Protein AF-A0A5J4ZDP9-F1 (afdb_monomer_lite)

Foldseek 3Di:
DDDPVVQDDPCCVVQVAPAEAEEECVPSGRYPDPVVSVVPDDPPDPGAYEYEYPQEEQEQPQDQDDVPDDPRARASEADADANYEYENYEFDDAECGYHLAAYEYEYENYEYEYAYPNYDYDYNYDHYNYHYYHDDD

Secondary structure (DSSP, 8-state):
---GGGG--THHHHTTEEEEEEE-TTS-SSBSSHHHHHHTSPTT-SSEEEEEE-SEEEE--SPPPPTT-TT----SEEE-STTEEEESEEEE-SBS-EEE-SSEEEEES-EEEESBS-EESS-EEEEES-EEEE---

Structure (mmCIF, N/CA/C/O backbone):
data_AF-A0A5J4ZDP9-F1
#
_entry.id   AF-A0A5J4ZDP9-F1
#
loop_
_atom_site.group_PDB
_atom_site.id
_atom_site.type_symbol
_atom_site.label_atom_id
_atom_site.label_alt_id
_atom_site.label_comp_id
_atom_site.label_asym_id
_atom_site.label_entity_id
_atom_site.label_seq_id
_atom_site.pdbx_PDB_ins_code
_atom_site.Cartn_x
_atom_site.Cartn_y
_atom_site.Cartn_z
_atom_site.occupancy
_atom_site.B_iso_or_equiv
_atom_site.auth_seq_id
_atom_site.auth_comp_id
_atom_site.auth_asym_id
_atom_site.auth_atom_id
_atom_site.pdbx_PDB_model_num
ATOM 1 N N . MET A 1 1 ? -19.436 16.283 -7.612 1.00 66.50 1 MET A N 1
ATOM 2 C CA . MET A 1 1 ? -20.012 16.193 -6.256 1.00 66.50 1 MET A CA 1
ATOM 3 C C . MET A 1 1 ? -19.330 15.069 -5.510 1.00 66.50 1 MET A C 1
ATOM 5 O O . MET A 1 1 ? -19.001 14.065 -6.138 1.00 66.50 1 MET A O 1
ATOM 9 N N . CYS A 1 2 ? -19.079 15.280 -4.222 1.00 76.62 2 CYS A N 1
ATOM 10 C CA . CYS A 1 2 ? -18.604 14.247 -3.311 1.00 76.62 2 CYS A CA 1
ATOM 11 C C . CYS A 1 2 ? -19.758 13.285 -3.000 1.00 76.62 2 CYS A C 1
ATOM 13 O O . CYS A 1 2 ? -20.898 13.727 -2.871 1.00 76.62 2 CYS A O 1
ATOM 15 N N . ASP A 1 3 ? -19.469 11.986 -2.969 1.00 74.88 3 ASP A N 1
ATOM 16 C CA . ASP A 1 3 ? -20.433 10.940 -2.628 1.00 74.88 3 ASP A CA 1
ATOM 17 C C . ASP A 1 3 ? -19.965 10.246 -1.349 1.00 74.88 3 ASP A C 1
ATOM 19 O O . ASP A 1 3 ? -19.055 9.414 -1.369 1.00 74.88 3 ASP A O 1
ATOM 23 N N . ASP A 1 4 ? -20.593 10.610 -0.236 1.00 71.19 4 ASP A N 1
ATOM 24 C CA . ASP A 1 4 ? -20.241 10.111 1.093 1.00 71.19 4 ASP A CA 1
ATOM 25 C C . ASP A 1 4 ? -20.714 8.667 1.320 1.00 71.19 4 ASP A C 1
ATOM 27 O O . ASP A 1 4 ? -20.254 7.983 2.237 1.00 71.19 4 ASP A O 1
ATOM 31 N N . THR A 1 5 ? -21.620 8.162 0.474 1.00 71.31 5 THR A N 1
ATOM 32 C CA . THR A 1 5 ? -22.152 6.799 0.605 1.00 71.31 5 THR A CA 1
ATOM 33 C C . THR A 1 5 ? -21.137 5.745 0.170 1.00 71.31 5 THR A C 1
ATOM 35 O O . THR A 1 5 ? -21.125 4.646 0.727 1.00 71.31 5 THR A O 1
ATOM 38 N N . LYS A 1 6 ? -20.210 6.116 -0.725 1.00 68.50 6 LYS A N 1
ATOM 39 C CA . LYS A 1 6 ? -19.112 5.272 -1.220 1.00 68.50 6 LYS A CA 1
ATOM 40 C C . LYS A 1 6 ? -18.181 4.759 -0.114 1.00 68.50 6 LYS A C 1
ATOM 42 O O . LYS A 1 6 ? -17.573 3.704 -0.271 1.00 68.50 6 LYS A O 1
ATOM 47 N N . TRP A 1 7 ? -18.047 5.493 0.988 1.00 71.94 7 TRP A N 1
ATOM 48 C CA . TRP A 1 7 ? -17.028 5.230 2.011 1.00 71.94 7 TRP A CA 1
ATOM 49 C C . TRP A 1 7 ? -17.534 4.404 3.194 1.00 71.94 7 TRP A C 1
ATOM 51 O O . TRP A 1 7 ? -16.747 3.987 4.043 1.00 71.94 7 TRP A O 1
ATOM 61 N N . LYS A 1 8 ? -18.841 4.119 3.244 1.00 73.00 8 LYS A N 1
ATOM 62 C CA . LYS A 1 8 ? -19.426 3.240 4.260 1.00 73.00 8 LYS A CA 1
ATOM 63 C C . LYS A 1 8 ? -19.081 1.790 3.947 1.00 73.00 8 LYS A C 1
ATOM 65 O O . LYS A 1 8 ? -19.618 1.205 3.011 1.00 73.00 8 LYS A O 1
ATOM 70 N N . SER A 1 9 ? -18.218 1.193 4.766 1.00 68.75 9 SER A N 1
ATOM 71 C CA . SER A 1 9 ? -17.789 -0.190 4.585 1.00 68.75 9 SER A CA 1
ATOM 72 C C . SER A 1 9 ? -18.154 -1.077 5.771 1.00 68.75 9 SER A C 1
ATOM 74 O O . SER A 1 9 ? -17.883 -0.745 6.924 1.00 68.75 9 SER A O 1
ATOM 76 N N . ARG A 1 10 ? -18.705 -2.266 5.487 1.00 72.44 10 ARG A N 1
ATOM 77 C CA . ARG A 1 10 ? -18.986 -3.298 6.507 1.00 72.44 10 ARG A CA 1
ATOM 78 C C . ARG A 1 10 ? -17.723 -3.759 7.236 1.00 72.44 10 ARG A C 1
ATOM 80 O O . ARG A 1 10 ? -17.814 -4.235 8.364 1.00 72.44 10 ARG A O 1
ATOM 87 N N . LEU A 1 11 ? -16.560 -3.569 6.620 1.00 64.38 11 LEU A N 1
ATOM 88 C CA . LEU A 1 11 ? -15.252 -3.901 7.182 1.00 64.38 11 LEU A CA 1
ATOM 89 C C . LEU A 1 11 ? -15.001 -3.218 8.522 1.00 64.38 11 LEU A C 1
ATOM 91 O O . LEU A 1 11 ? -14.394 -3.825 9.394 1.00 64.38 11 LEU A O 1
ATOM 95 N N . MET A 1 12 ? -15.518 -1.997 8.701 1.00 72.88 12 MET A N 1
ATOM 96 C CA . MET A 1 12 ? -15.375 -1.250 9.951 1.00 72.88 12 MET A CA 1
ATOM 97 C C . MET A 1 12 ? -15.930 -2.047 11.137 1.00 72.88 12 MET A C 1
ATOM 99 O O . MET A 1 12 ? -15.285 -2.142 12.172 1.00 72.88 12 MET A O 1
ATOM 103 N N . SER A 1 13 ? -17.094 -2.678 10.945 1.00 74.56 13 SER A N 1
ATOM 104 C CA . SER A 1 13 ? -17.733 -3.529 11.956 1.00 74.56 13 SER A CA 1
ATOM 105 C C . SER A 1 13 ? -17.157 -4.945 12.026 1.00 74.56 13 SER A C 1
ATOM 107 O O . SER A 1 13 ? -17.111 -5.529 13.099 1.00 74.56 13 SER A O 1
ATOM 109 N N . VAL A 1 14 ? -16.727 -5.513 10.893 1.00 68.25 14 VAL A N 1
ATOM 110 C CA . VAL A 1 14 ? -16.224 -6.898 10.828 1.00 68.25 14 VAL A CA 1
ATOM 111 C C . VAL A 1 14 ? -14.849 -7.030 11.487 1.00 68.25 14 VAL A C 1
ATOM 113 O O . VAL A 1 14 ? -14.560 -8.067 12.076 1.00 68.25 14 VAL A O 1
ATOM 116 N N . TYR A 1 15 ? -14.016 -5.991 11.395 1.00 64.56 15 TYR A N 1
ATOM 117 C CA . TYR A 1 15 ? -12.629 -6.002 11.870 1.00 64.56 15 TYR A CA 1
ATOM 118 C C . TYR A 1 15 ? -12.382 -5.122 13.104 1.00 64.56 15 TYR A C 1
ATOM 120 O O . TYR A 1 15 ? -11.221 -4.882 13.434 1.00 64.56 15 TYR A O 1
ATOM 128 N N . ASP A 1 16 ? -13.451 -4.651 13.758 1.00 76.12 16 ASP A N 1
ATOM 129 C CA . ASP A 1 16 ? -13.399 -3.790 14.951 1.00 76.12 16 ASP A CA 1
ATOM 130 C C . ASP A 1 16 ? -12.408 -2.623 14.782 1.00 76.12 16 ASP A C 1
ATOM 132 O O . ASP A 1 16 ? -11.416 -2.469 15.498 1.00 76.12 16 ASP A O 1
ATOM 136 N N . VAL A 1 17 ? -12.618 -1.857 13.709 1.00 75.94 17 VAL A N 1
ATOM 137 C CA . VAL A 1 17 ? -11.698 -0.797 13.288 1.00 75.94 17 VAL A CA 1
ATOM 138 C C . VAL A 1 17 ? -11.885 0.437 14.165 1.00 75.94 17 VAL A C 1
ATOM 140 O O . VAL A 1 17 ? -12.983 0.987 14.241 1.00 75.94 17 VAL A O 1
ATOM 143 N N . SER A 1 18 ? -10.794 0.923 14.757 1.00 80.12 18 SER A N 1
ATOM 144 C CA . SER A 1 18 ? -10.786 2.109 15.624 1.00 80.12 18 SER A CA 1
ATOM 145 C C . SER A 1 18 ? -10.540 3.413 14.864 1.00 80.12 18 SER A C 1
ATOM 147 O O . SER A 1 18 ? -11.005 4.471 15.288 1.00 80.12 18 SER A O 1
ATOM 149 N N . LEU A 1 19 ? -9.82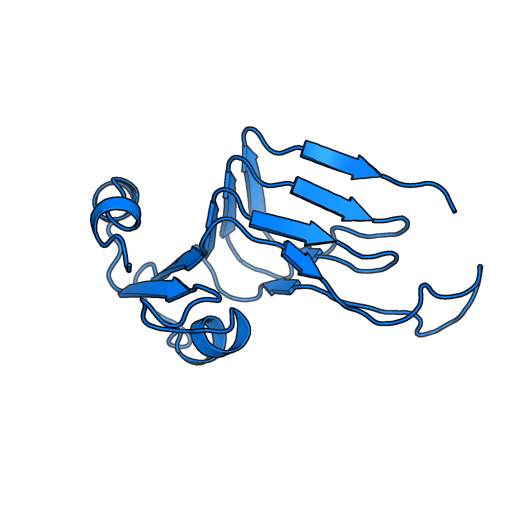6 3.346 13.736 1.00 81.19 19 LEU A N 1
ATOM 150 C CA . LEU A 1 19 ? -9.474 4.497 12.911 1.00 81.19 19 LEU A CA 1
ATOM 151 C C . LEU A 1 19 ? -9.699 4.182 11.433 1.00 81.19 19 LEU A C 1
ATOM 153 O O . LEU A 1 19 ? -9.147 3.221 10.903 1.00 81.19 19 LEU A O 1
ATOM 157 N N . VAL A 1 20 ? -10.486 5.018 10.754 1.00 84.00 20 VAL A N 1
ATOM 158 C CA . VAL A 1 20 ? -10.685 4.938 9.302 1.00 84.00 20 VAL A CA 1
ATOM 159 C C . VAL A 1 20 ? -10.119 6.186 8.648 1.00 84.00 20 VAL A C 1
ATOM 161 O O . VAL A 1 20 ? -10.549 7.293 8.960 1.00 84.00 20 VAL A O 1
ATOM 164 N N . LEU A 1 21 ? -9.186 5.999 7.718 1.00 84.31 21 LEU A N 1
ATOM 165 C CA . LEU A 1 21 ? -8.607 7.065 6.907 1.00 84.31 21 LEU A CA 1
ATOM 166 C C . LEU A 1 21 ? -9.064 6.890 5.463 1.00 84.31 21 LEU A C 1
ATOM 168 O O . LEU A 1 21 ? -8.911 5.821 4.879 1.00 84.31 21 LEU A O 1
ATOM 172 N N . THR A 1 22 ? -9.629 7.931 4.867 1.00 84.38 22 THR A N 1
ATOM 173 C CA . THR A 1 22 ? -10.139 7.885 3.490 1.00 84.38 22 THR A CA 1
ATOM 174 C C . THR A 1 22 ? -9.262 8.712 2.555 1.00 84.38 22 THR A C 1
ATOM 176 O O . THR A 1 22 ? -8.816 9.800 2.917 1.00 84.38 22 THR A O 1
ATOM 179 N N . VAL A 1 23 ? -8.990 8.192 1.355 1.00 80.69 23 VAL A N 1
ATOM 180 C CA . VAL A 1 23 ? -8.096 8.823 0.373 1.00 80.69 23 VAL A CA 1
ATOM 181 C C . VAL A 1 23 ? -8.775 8.946 -0.980 1.00 80.69 23 VAL A C 1
ATOM 183 O O . VAL A 1 23 ? -9.177 7.935 -1.554 1.00 80.69 23 VAL A O 1
ATOM 186 N N . ASP A 1 24 ? -8.858 10.151 -1.538 1.00 81.50 24 ASP A N 1
ATOM 187 C CA . ASP A 1 24 ? -9.379 10.368 -2.885 1.00 81.50 24 ASP A CA 1
ATOM 188 C C . ASP A 1 24 ? -8.631 11.461 -3.652 1.00 81.50 24 ASP A C 1
ATOM 190 O O . ASP A 1 24 ? -8.074 12.386 -3.086 1.00 81.50 24 ASP A O 1
ATOM 194 N N . LEU A 1 25 ? -8.618 11.390 -4.981 1.00 74.12 25 LEU A N 1
ATOM 195 C CA . LEU A 1 25 ? -7.924 12.409 -5.784 1.00 74.12 25 LEU A CA 1
ATOM 196 C C . LEU A 1 25 ? -8.701 13.734 -5.886 1.00 74.12 25 LEU A C 1
ATOM 198 O O . LEU A 1 25 ? -8.162 14.718 -6.384 1.00 74.12 25 LEU A O 1
ATOM 202 N N . LYS A 1 26 ? -9.975 13.761 -5.469 1.00 79.12 26 LYS A N 1
ATOM 203 C CA . LYS A 1 26 ? -10.876 14.912 -5.642 1.00 79.12 26 LYS A CA 1
ATOM 204 C C . LYS A 1 26 ? -10.911 15.838 -4.422 1.00 79.12 26 LYS A C 1
ATOM 206 O O . LYS A 1 26 ? -11.491 16.915 -4.526 1.00 79.12 26 LYS A O 1
ATOM 211 N N . GLY A 1 27 ? -10.297 15.444 -3.305 1.00 82.50 27 GLY A N 1
ATOM 212 C CA . GLY A 1 27 ? -10.319 16.187 -2.046 1.00 82.50 27 GLY A CA 1
ATOM 213 C C . GLY A 1 27 ? -11.659 16.115 -1.319 1.00 82.50 27 GLY A C 1
ATOM 214 O O . GLY A 1 27 ? -11.974 17.014 -0.548 1.00 82.50 27 GLY A O 1
ATOM 215 N N . CYS A 1 28 ? -12.462 15.083 -1.575 1.00 83.44 28 CYS A N 1
ATOM 216 C CA . CYS A 1 28 ? -13.756 14.901 -0.919 1.00 83.44 28 CYS A CA 1
ATOM 217 C C . CYS A 1 28 ? -13.656 14.210 0.445 1.00 83.44 28 CYS A C 1
ATOM 219 O O . CYS A 1 28 ? -14.672 14.052 1.116 1.00 83.44 28 CYS A O 1
ATOM 221 N N . VAL A 1 29 ? -12.466 13.746 0.833 1.00 85.94 29 VAL A N 1
ATOM 222 C CA . VAL A 1 29 ? -12.256 12.897 2.011 1.00 85.94 29 VAL A CA 1
ATOM 223 C C . VAL A 1 29 ? -11.014 13.304 2.815 1.00 85.94 29 VAL A C 1
ATOM 225 O O . VAL A 1 29 ? -10.444 14.361 2.555 1.00 85.94 29 VAL A O 1
ATOM 228 N N . ASN A 1 30 ? -10.591 12.500 3.808 1.00 87.62 30 ASN A N 1
ATOM 229 C CA . ASN A 1 30 ? -9.511 12.880 4.735 1.00 87.62 30 ASN A CA 1
ATOM 230 C C . ASN A 1 30 ? -8.204 13.276 4.028 1.00 87.62 30 ASN A C 1
ATOM 232 O O . ASN A 1 30 ? -7.556 14.236 4.445 1.00 87.62 30 ASN A O 1
ATOM 236 N N . PHE A 1 31 ? -7.806 12.548 2.979 1.00 84.88 31 PHE A N 1
ATOM 237 C CA . PHE A 1 31 ? -6.533 12.767 2.295 1.00 84.88 31 PHE A CA 1
ATOM 238 C C . PHE A 1 31 ? -6.664 12.755 0.778 1.00 84.88 31 PHE A C 1
ATOM 240 O O . PHE A 1 31 ? -7.446 12.004 0.206 1.00 84.88 31 PHE A O 1
ATOM 247 N N . THR A 1 32 ? -5.797 13.527 0.120 1.00 80.56 32 THR A N 1
ATOM 248 C CA . THR A 1 32 ? -5.615 13.482 -1.339 1.00 80.56 32 THR A CA 1
ATOM 249 C C . THR A 1 32 ? -4.459 12.607 -1.807 1.00 80.56 32 THR A C 1
ATOM 251 O O . THR A 1 32 ? -4.247 12.422 -3.003 1.00 80.56 32 THR A O 1
ATOM 254 N N . SER A 1 33 ? -3.692 12.065 -0.862 1.00 72.56 33 SER A N 1
ATOM 255 C CA . SER A 1 33 ? -2.526 11.225 -1.113 1.00 72.56 33 SER A CA 1
ATOM 256 C C . SER A 1 33 ? -2.516 10.052 -0.147 1.00 72.56 33 SER A C 1
ATOM 258 O O . SER A 1 33 ? -2.761 10.227 1.047 1.00 72.56 33 SER A O 1
ATOM 260 N N . VAL A 1 34 ? -2.180 8.871 -0.669 1.00 73.31 34 VAL A N 1
ATOM 261 C CA . VAL A 1 34 ? -2.025 7.649 0.129 1.00 73.31 34 VAL A CA 1
ATOM 262 C C . VAL A 1 34 ? -0.911 7.824 1.157 1.00 73.31 34 VAL A C 1
ATOM 264 O O . VAL A 1 34 ? -1.085 7.421 2.301 1.00 73.31 34 VAL A O 1
ATOM 267 N N . GLN A 1 35 ? 0.178 8.511 0.794 1.00 66.12 35 GLN A N 1
ATOM 268 C CA . GLN A 1 35 ? 1.283 8.768 1.717 1.00 66.12 35 GLN A CA 1
ATOM 269 C C . GLN A 1 35 ? 0.827 9.584 2.928 1.00 66.12 35 GLN A C 1
ATOM 271 O O . GLN A 1 35 ? 1.116 9.211 4.053 1.00 66.12 35 GLN A O 1
ATOM 276 N N . LYS A 1 36 ? 0.022 10.633 2.720 1.00 76.00 36 LYS A N 1
ATOM 277 C CA . LYS A 1 36 ? -0.482 11.451 3.834 1.00 76.00 36 LYS A CA 1
ATOM 278 C C . LYS A 1 36 ? -1.395 10.665 4.777 1.00 76.00 36 LYS A C 1
ATOM 280 O O .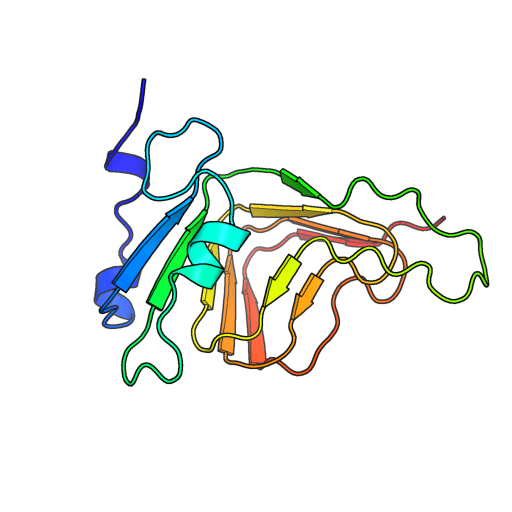 LYS A 1 36 ? -1.422 10.952 5.966 1.00 76.00 36 LYS A O 1
ATOM 285 N N . ALA A 1 37 ? -2.143 9.696 4.248 1.00 79.19 37 ALA A N 1
ATOM 286 C CA . ALA A 1 37 ? -2.946 8.806 5.076 1.00 79.19 37 ALA A CA 1
ATOM 287 C C . ALA A 1 37 ? -2.063 7.852 5.885 1.00 79.19 37 ALA A C 1
ATOM 289 O O . ALA A 1 37 ? -2.313 7.669 7.068 1.00 79.19 37 ALA A O 1
ATOM 290 N N . LEU A 1 38 ? -1.009 7.298 5.277 1.00 72.81 38 LEU A N 1
ATOM 291 C CA . LEU A 1 38 ? -0.020 6.478 5.981 1.00 72.81 38 LEU A CA 1
ATOM 292 C C . LEU A 1 38 ? 0.686 7.274 7.089 1.00 72.81 38 LEU A C 1
ATOM 294 O O . LEU A 1 38 ? 0.756 6.799 8.215 1.00 72.81 38 LEU A O 1
ATOM 298 N N . ASP A 1 39 ? 1.111 8.507 6.811 1.00 75.25 39 ASP A N 1
ATOM 299 C CA . ASP A 1 39 ? 1.776 9.382 7.791 1.00 75.25 39 ASP A CA 1
ATOM 300 C C . ASP A 1 39 ? 0.862 9.756 8.974 1.00 75.25 39 ASP A C 1
ATOM 302 O O . ASP A 1 39 ? 1.339 10.140 10.039 1.00 75.25 39 ASP A O 1
ATOM 306 N N . ALA A 1 40 ? -0.458 9.660 8.793 1.00 80.50 40 ALA A N 1
ATOM 307 C CA . ALA A 1 40 ? -1.449 9.892 9.839 1.00 80.50 40 ALA A CA 1
ATOM 308 C C . ALA A 1 40 ? -1.820 8.620 10.620 1.00 80.50 40 ALA A C 1
ATOM 310 O O . ALA A 1 40 ? -2.606 8.698 11.568 1.00 80.50 40 ALA A O 1
ATOM 311 N N . THR A 1 41 ? -1.294 7.452 10.231 1.00 76.06 41 THR A N 1
ATOM 312 C CA . THR A 1 41 ? -1.493 6.225 11.006 1.00 76.06 41 THR A CA 1
ATOM 313 C C . THR A 1 41 ? -0.635 6.254 12.274 1.00 76.06 41 THR A C 1
ATOM 315 O O . THR A 1 41 ? 0.548 6.579 12.200 1.00 76.06 41 THR A O 1
ATOM 318 N N . PRO A 1 42 ? -1.205 5.951 13.453 1.00 78.00 42 PRO A N 1
ATOM 319 C CA . PRO A 1 42 ? -0.443 5.929 14.692 1.00 78.00 42 PRO A CA 1
ATOM 320 C C . PRO A 1 42 ? 0.493 4.718 14.751 1.00 78.00 42 PRO A C 1
ATOM 322 O O . PRO A 1 42 ? 0.066 3.571 14.582 1.00 78.00 42 PRO A O 1
ATOM 325 N N . ASP A 1 43 ? 1.758 4.977 15.074 1.00 73.31 43 ASP A N 1
ATOM 326 C CA . ASP A 1 43 ? 2.748 3.933 15.319 1.00 73.31 43 ASP A CA 1
ATOM 327 C C . ASP A 1 43 ? 2.339 3.056 16.514 1.00 73.31 43 ASP A C 1
ATOM 329 O O . ASP A 1 43 ? 1.885 3.547 17.549 1.00 73.31 43 ASP A O 1
ATOM 333 N N . PHE A 1 44 ? 2.529 1.738 16.384 1.00 73.06 44 PHE A N 1
ATOM 334 C CA . PHE A 1 44 ? 2.263 0.742 17.436 1.00 73.06 44 PHE A CA 1
ATOM 335 C C . PHE A 1 44 ? 0.826 0.735 17.987 1.00 73.06 44 PHE A C 1
ATOM 337 O O . PHE A 1 44 ? 0.605 0.383 19.148 1.00 73.06 44 PHE A O 1
ATOM 344 N N . SER A 1 45 ? -0.164 1.092 17.163 1.00 69.38 45 SER A N 1
ATOM 345 C CA . SER A 1 45 ? -1.572 1.009 17.557 1.00 69.38 45 SER A CA 1
ATOM 346 C C . SER A 1 45 ? -1.943 -0.395 18.048 1.00 69.38 45 SER A C 1
ATOM 348 O O . SER A 1 45 ? -1.702 -1.395 17.374 1.00 69.38 45 SER A O 1
ATOM 350 N N . LEU A 1 46 ? -2.606 -0.463 19.206 1.00 76.25 46 LEU A N 1
ATOM 351 C CA . LEU A 1 46 ? -3.196 -1.699 19.739 1.00 76.25 46 LEU A CA 1
ATOM 352 C C . LEU A 1 46 ? -4.513 -2.076 19.034 1.00 76.25 46 LEU A C 1
ATOM 354 O O . LEU A 1 46 ? -5.160 -3.050 19.410 1.00 76.25 46 LEU A O 1
ATOM 358 N N . THR A 1 47 ? -4.931 -1.281 18.047 1.00 74.75 47 THR A N 1
ATOM 359 C CA . THR A 1 47 ? -6.222 -1.386 17.358 1.00 74.75 47 THR A CA 1
ATOM 360 C C . THR A 1 47 ? -6.061 -1.209 15.846 1.00 74.75 47 THR A C 1
ATOM 362 O O . THR A 1 47 ? -5.146 -0.516 15.390 1.00 74.75 47 THR A O 1
ATOM 365 N N . SER A 1 48 ? -6.953 -1.821 15.066 1.00 71.25 48 SER A N 1
ATOM 366 C CA . SER A 1 48 ? -6.869 -1.839 13.603 1.00 71.25 48 SER A CA 1
ATOM 367 C C . SER A 1 48 ? -7.113 -0.448 13.002 1.00 71.25 48 SER A C 1
ATOM 369 O O . SER A 1 48 ? -8.132 0.181 13.292 1.00 71.25 48 SER A O 1
ATOM 371 N N . THR A 1 49 ? -6.230 0.001 12.104 1.00 75.31 49 THR A N 1
ATOM 372 C CA . THR A 1 49 ? -6.466 1.180 11.251 1.00 75.31 49 THR A CA 1
ATOM 373 C C . THR A 1 49 ? -6.828 0.733 9.837 1.00 75.31 49 THR A C 1
ATOM 375 O O . THR A 1 49 ? -6.097 -0.036 9.223 1.00 75.31 49 THR A O 1
ATOM 378 N N . LEU A 1 50 ? -7.943 1.227 9.299 1.00 75.56 50 LEU A N 1
ATOM 379 C CA . LEU A 1 50 ? -8.393 0.942 7.937 1.00 75.56 50 LEU A CA 1
ATOM 380 C C . LEU A 1 50 ? -8.155 2.155 7.038 1.00 75.56 50 LEU A C 1
ATOM 382 O O . LEU A 1 50 ? -8.732 3.216 7.264 1.00 75.56 50 LEU A O 1
ATOM 386 N N . ILE A 1 51 ? -7.374 1.986 5.972 1.00 77.19 51 ILE A N 1
ATOM 387 C CA . ILE A 1 51 ? -7.230 3.006 4.927 1.00 77.19 51 ILE A CA 1
ATOM 388 C C . ILE A 1 51 ? -8.131 2.629 3.748 1.00 77.19 51 ILE A C 1
ATOM 390 O O . ILE A 1 51 ? -7.968 1.570 3.158 1.00 77.19 51 ILE A O 1
ATOM 394 N N . ILE A 1 52 ? -9.087 3.480 3.381 1.00 76.19 52 ILE A N 1
ATOM 395 C CA . ILE A 1 52 ? -9.969 3.263 2.228 1.00 76.19 52 ILE A CA 1
ATOM 396 C C . ILE A 1 52 ? -9.576 4.243 1.130 1.00 76.19 52 ILE A C 1
ATOM 398 O O . ILE A 1 52 ? -9.673 5.456 1.296 1.00 76.19 52 ILE A O 1
ATOM 402 N N . ILE A 1 53 ? -9.157 3.721 -0.016 1.00 76.50 53 ILE A N 1
ATOM 403 C CA . ILE A 1 53 ? -8.698 4.525 -1.150 1.00 76.50 53 ILE A CA 1
ATOM 404 C C . ILE A 1 53 ? -9.773 4.484 -2.235 1.00 76.50 53 ILE A C 1
ATOM 406 O O . ILE A 1 53 ? -10.294 3.418 -2.560 1.00 76.50 53 ILE A O 1
ATOM 410 N N . SER A 1 54 ? -10.122 5.633 -2.818 1.00 73.25 54 SER A N 1
ATOM 411 C CA . SER A 1 54 ? -11.014 5.656 -3.975 1.00 73.25 54 SER A CA 1
ATOM 412 C C . SER A 1 54 ? -10.369 4.875 -5.110 1.00 73.25 54 SER A C 1
ATOM 414 O O . SER A 1 54 ? -9.200 5.106 -5.411 1.00 73.25 54 SER A O 1
ATOM 416 N N . SER A 1 55 ? -1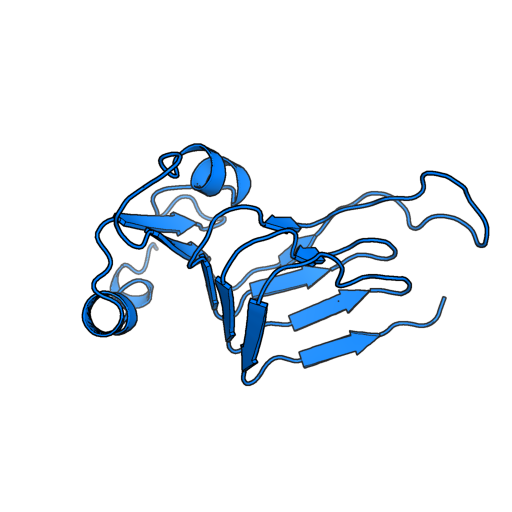1.166 4.058 -5.799 1.00 66.38 55 SER A N 1
ATOM 417 C CA . SER A 1 55 ? -10.843 3.500 -7.116 1.00 66.38 55 SER A CA 1
ATOM 418 C C . SER A 1 55 ? -10.012 4.475 -7.959 1.00 66.38 55 SER A C 1
ATOM 420 O O . SER A 1 55 ? -10.491 5.560 -8.311 1.00 66.38 55 SER A O 1
ATOM 422 N N . GLY A 1 56 ? -8.766 4.110 -8.238 1.00 63.62 56 GLY A N 1
ATOM 423 C CA . GLY A 1 56 ? -7.772 5.038 -8.761 1.00 63.62 56 GLY A CA 1
ATOM 424 C C . GLY A 1 56 ? -6.443 4.358 -9.063 1.00 63.62 56 GLY A C 1
ATOM 425 O O . GLY A 1 56 ? -6.226 3.193 -8.728 1.00 63.62 56 GLY A O 1
ATOM 426 N N . ARG A 1 57 ? -5.569 5.100 -9.742 1.00 66.12 57 ARG A N 1
ATOM 427 C CA . ARG A 1 57 ? -4.278 4.628 -10.241 1.00 66.12 57 ARG A CA 1
ATOM 428 C C . ARG A 1 57 ? -3.162 5.153 -9.330 1.00 66.12 57 ARG A C 1
ATOM 430 O O . ARG A 1 57 ? -2.898 6.350 -9.325 1.00 66.12 57 ARG A O 1
ATOM 437 N N . ILE A 1 58 ? -2.530 4.271 -8.566 1.00 69.75 58 ILE A N 1
ATOM 438 C CA . ILE A 1 58 ? -1.301 4.519 -7.808 1.00 69.75 58 ILE A CA 1
ATOM 439 C C . ILE A 1 58 ? -0.141 4.107 -8.717 1.00 69.75 58 ILE A C 1
ATOM 441 O O . ILE A 1 58 ? -0.022 2.947 -9.109 1.00 69.75 58 ILE A O 1
ATOM 445 N N . GLN A 1 59 ? 0.683 5.066 -9.126 1.00 67.56 59 GLN A N 1
ATOM 446 C CA . GLN A 1 59 ? 1.767 4.817 -10.070 1.00 67.56 59 GLN A CA 1
ATOM 447 C C . GLN A 1 59 ? 2.994 5.643 -9.706 1.00 67.56 59 GLN A C 1
ATOM 449 O O . GLN A 1 59 ? 2.883 6.847 -9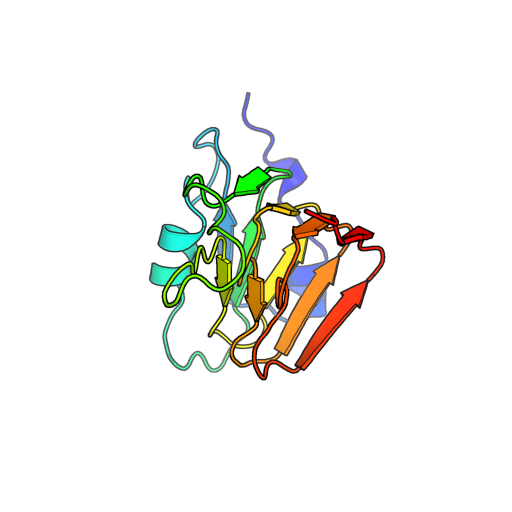.483 1.00 67.56 59 GLN A O 1
ATOM 454 N N . ASN A 1 60 ? 4.163 5.006 -9.758 1.00 64.62 60 ASN A N 1
ATOM 455 C CA . ASN A 1 60 ? 5.429 5.719 -9.848 1.00 64.62 60 ASN A CA 1
ATOM 456 C C . ASN A 1 60 ? 5.691 6.097 -11.318 1.00 64.62 60 ASN A C 1
ATOM 458 O O . ASN A 1 60 ? 5.612 5.250 -12.210 1.00 64.62 60 ASN A O 1
ATOM 462 N N . THR A 1 61 ? 5.938 7.380 -11.589 1.00 64.06 61 THR A N 1
ATOM 463 C CA . THR A 1 61 ? 6.173 7.909 -12.944 1.00 64.06 61 THR A CA 1
ATOM 464 C C . THR A 1 61 ? 7.639 7.862 -13.370 1.00 64.06 61 THR A C 1
ATOM 466 O O . THR A 1 61 ? 7.957 8.358 -14.450 1.00 64.06 61 THR A O 1
ATOM 469 N N . ALA A 1 62 ? 8.531 7.308 -12.543 1.00 59.72 62 ALA A N 1
ATOM 470 C CA . ALA A 1 62 ? 9.918 7.085 -12.922 1.00 59.72 62 ALA A CA 1
ATOM 471 C C . ALA A 1 62 ? 10.002 6.247 -14.215 1.00 59.72 62 ALA A C 1
ATOM 473 O O . ALA A 1 62 ? 9.183 5.338 -14.420 1.00 59.72 62 ALA A O 1
ATOM 474 N N . PRO A 1 63 ? 10.954 6.559 -15.114 1.00 61.59 63 PRO A N 1
ATOM 475 C CA . PRO A 1 63 ? 11.192 5.739 -16.292 1.00 61.59 63 PRO A CA 1
ATOM 476 C C . PRO A 1 63 ? 11.516 4.307 -15.863 1.00 61.59 63 PRO A C 1
ATOM 478 O O . PRO A 1 63 ? 12.115 4.082 -14.813 1.00 61.59 63 PRO A O 1
ATOM 481 N N . SER A 1 64 ? 11.082 3.326 -16.659 1.00 60.34 64 SER A N 1
ATOM 482 C CA . SER A 1 64 ? 11.493 1.948 -16.390 1.00 60.34 64 SER A CA 1
ATOM 483 C C . SER A 1 64 ? 13.007 1.847 -16.543 1.00 60.34 64 SER A C 1
ATOM 485 O O . SER A 1 64 ? 13.502 2.372 -17.542 1.00 60.34 64 SER A O 1
ATOM 487 N N . PRO A 1 65 ? 13.696 1.160 -15.623 1.00 64.44 65 PRO A N 1
ATOM 488 C CA . PRO A 1 65 ? 15.123 0.944 -15.764 1.00 64.44 65 PRO A CA 1
ATOM 489 C C . PRO A 1 65 ? 15.441 0.096 -16.994 1.00 64.44 65 PRO A C 1
ATOM 491 O O . PRO A 1 65 ? 14.628 -0.742 -17.409 1.00 64.44 65 PRO A O 1
ATOM 494 N N . ASP A 1 66 ? 16.623 0.314 -17.560 1.00 70.38 66 ASP A N 1
ATOM 495 C CA . ASP A 1 66 ? 17.154 -0.521 -18.633 1.00 70.38 66 ASP A CA 1
ATOM 496 C C . ASP A 1 66 ? 17.517 -1.925 -18.100 1.00 70.38 66 ASP A C 1
ATOM 498 O O . ASP A 1 66 ? 17.812 -2.094 -16.909 1.00 70.38 66 ASP A O 1
ATOM 502 N N . PRO A 1 67 ? 17.511 -2.974 -18.948 1.00 63.56 67 PRO A N 1
ATOM 503 C CA . PRO A 1 67 ? 17.883 -4.319 -18.518 1.00 63.56 67 PRO A CA 1
ATOM 504 C C . PRO A 1 67 ? 19.284 -4.353 -17.887 1.00 63.56 67 PRO A C 1
ATOM 506 O O . PRO A 1 67 ? 20.281 -4.060 -18.545 1.00 63.56 67 PRO A O 1
ATOM 509 N N . GLY A 1 68 ? 19.364 -4.749 -16.613 1.00 64.19 68 GLY A N 1
ATOM 510 C CA . GLY A 1 68 ? 20.625 -4.839 -15.864 1.00 64.19 68 GLY A CA 1
ATOM 511 C C . GLY A 1 68 ? 21.060 -3.551 -15.157 1.00 64.19 68 GLY A C 1
ATOM 512 O O . GLY A 1 68 ? 22.139 -3.530 -14.564 1.00 64.19 68 GLY A O 1
ATOM 513 N N . GLU A 1 69 ? 20.245 -2.495 -15.183 1.00 65.88 69 GLU A N 1
ATOM 514 C CA . GLU A 1 69 ? 20.506 -1.263 -14.440 1.00 65.88 69 GLU A CA 1
ATOM 515 C C . GLU A 1 69 ? 20.415 -1.492 -12.920 1.00 65.88 69 GLU A C 1
ATOM 517 O O . GLU A 1 69 ? 19.452 -2.057 -12.397 1.00 65.88 69 GLU A O 1
ATOM 522 N N . VAL A 1 70 ? 21.438 -1.044 -12.188 1.00 62.09 70 VAL A N 1
ATOM 523 C CA . VAL A 1 70 ? 21.495 -1.128 -10.723 1.00 62.09 70 VAL A CA 1
ATOM 524 C C . VAL A 1 70 ? 20.893 0.146 -10.137 1.00 62.09 70 VAL A C 1
ATOM 526 O O . VAL A 1 70 ? 21.383 1.238 -10.409 1.00 62.09 70 VAL A O 1
ATOM 529 N N . GLY A 1 71 ? 19.865 0.012 -9.294 1.00 59.06 71 GLY A N 1
ATOM 530 C CA . GLY A 1 71 ? 19.210 1.155 -8.641 1.00 59.06 71 GLY A CA 1
ATOM 531 C C . GLY A 1 71 ? 17.957 1.684 -9.350 1.00 59.06 71 GLY A C 1
ATOM 532 O O . GLY A 1 71 ? 17.451 2.733 -8.967 1.00 59.06 71 GLY A O 1
ATOM 533 N N . GLY A 1 72 ? 17.412 0.942 -10.319 1.00 57.44 72 GLY A N 1
ATOM 534 C CA . GLY A 1 72 ? 16.172 1.245 -11.052 1.00 57.44 72 GLY A CA 1
ATOM 535 C C . GLY A 1 72 ? 14.855 1.157 -10.264 1.00 57.44 72 GLY A C 1
ATOM 536 O O . GLY A 1 72 ? 13.775 1.095 -10.854 1.00 57.44 72 GLY A O 1
ATOM 537 N N . GLN A 1 73 ? 14.936 1.104 -8.936 1.00 60.56 73 GLN A N 1
ATOM 538 C CA . GLN A 1 73 ? 13.814 0.918 -8.020 1.00 60.56 73 GLN A CA 1
ATOM 539 C C . GLN A 1 73 ? 12.794 2.054 -8.134 1.00 60.56 73 GLN A C 1
ATOM 541 O O . GLN A 1 73 ? 13.079 3.202 -7.795 1.00 60.56 73 GLN A O 1
ATOM 546 N N . ALA A 1 74 ? 11.569 1.723 -8.545 1.00 63.09 74 ALA A N 1
ATOM 547 C CA . ALA A 1 74 ? 10.484 2.684 -8.711 1.00 63.09 74 ALA A CA 1
ATOM 548 C C . ALA A 1 74 ? 9.247 2.260 -7.909 1.00 63.09 74 ALA A C 1
ATOM 550 O O . ALA A 1 74 ? 8.175 2.004 -8.465 1.00 63.09 74 ALA A O 1
ATOM 551 N N . VAL A 1 75 ? 9.393 2.224 -6.578 1.00 62.09 75 VAL A N 1
ATOM 552 C CA . VAL A 1 75 ? 8.301 1.866 -5.664 1.00 62.09 75 VAL A CA 1
ATOM 553 C C . VAL A 1 75 ? 7.129 2.820 -5.830 1.00 62.09 75 VAL A C 1
ATOM 555 O O . VAL A 1 75 ? 7.248 4.021 -5.596 1.00 62.09 75 VAL A O 1
ATOM 558 N N . ALA A 1 76 ? 5.994 2.284 -6.276 1.00 69.81 76 ALA A N 1
ATOM 559 C CA . ALA A 1 76 ? 4.738 3.015 -6.404 1.00 69.81 76 ALA A CA 1
ATOM 560 C C . ALA A 1 76 ? 3.968 3.031 -5.082 1.00 69.81 76 ALA A C 1
ATOM 562 O O . ALA A 1 76 ? 3.247 3.988 -4.806 1.00 69.81 76 ALA A O 1
ATOM 563 N N . LEU A 1 77 ? 4.129 1.990 -4.261 1.00 75.75 77 LEU A N 1
ATOM 564 C CA . LEU A 1 77 ? 3.508 1.892 -2.946 1.00 75.75 77 LEU A CA 1
ATOM 565 C C . LEU A 1 77 ? 4.366 1.040 -2.004 1.00 75.75 77 LEU A C 1
ATOM 567 O O . LEU A 1 77 ? 4.700 -0.088 -2.352 1.00 75.75 77 LEU A O 1
ATOM 571 N N . ARG A 1 78 ? 4.687 1.557 -0.809 1.00 81.12 78 ARG A N 1
ATOM 572 C CA . ARG A 1 78 ? 5.298 0.789 0.289 1.00 81.12 78 ARG A CA 1
ATOM 573 C C . ARG A 1 78 ? 4.359 0.721 1.485 1.00 81.12 78 ARG A C 1
ATOM 575 O O . ARG A 1 78 ? 3.835 1.747 1.906 1.00 81.12 78 ARG A O 1
ATOM 582 N N . ILE A 1 79 ? 4.179 -0.476 2.035 1.00 76.94 79 ILE A N 1
ATOM 583 C CA . ILE A 1 79 ? 3.249 -0.762 3.128 1.00 76.94 79 ILE A CA 1
ATOM 584 C C . ILE A 1 79 ? 4.020 -1.430 4.267 1.00 76.94 79 ILE A C 1
ATOM 586 O O . ILE A 1 79 ? 4.542 -2.528 4.105 1.00 76.94 79 ILE A O 1
ATOM 590 N N . VAL A 1 80 ? 4.099 -0.754 5.415 1.00 73.00 80 VAL A N 1
ATOM 591 C CA . VAL A 1 80 ? 4.849 -1.211 6.606 1.00 73.00 80 VAL A CA 1
ATOM 592 C C . VAL A 1 80 ? 3.931 -1.420 7.825 1.00 73.00 80 VAL A C 1
ATOM 594 O O . VAL A 1 80 ? 4.338 -2.027 8.816 1.00 73.00 80 VAL A O 1
ATOM 597 N N . GLY A 1 81 ? 2.704 -0.891 7.778 1.00 65.12 81 GLY A N 1
ATOM 598 C CA . GLY A 1 81 ? 1.743 -0.942 8.883 1.00 65.12 81 GLY A CA 1
ATOM 599 C C . GLY A 1 81 ? 0.924 -2.233 8.899 1.00 65.12 81 GLY A C 1
ATOM 600 O O . GLY A 1 81 ? 0.489 -2.702 7.858 1.00 65.12 81 GLY A O 1
ATOM 601 N N . ASP A 1 82 ? 0.661 -2.790 10.081 1.00 66.75 82 ASP A N 1
ATOM 602 C CA . ASP A 1 82 ? -0.143 -4.010 10.232 1.00 66.75 82 ASP A CA 1
ATOM 603 C C . ASP A 1 82 ? -1.653 -3.747 10.036 1.00 66.75 82 ASP A C 1
ATOM 605 O O . ASP A 1 82 ? -2.151 -2.665 10.338 1.00 66.75 82 ASP A O 1
ATOM 609 N N . GLN A 1 83 ? -2.392 -4.754 9.557 1.00 69.06 83 GLN A N 1
ATOM 610 C CA . GLN A 1 83 ? -3.844 -4.720 9.297 1.00 69.06 83 GLN A CA 1
ATOM 611 C C . GLN A 1 83 ? -4.313 -3.709 8.235 1.00 69.06 83 GLN A C 1
ATOM 613 O O . GLN A 1 83 ? -5.470 -3.285 8.249 1.00 69.06 83 GLN A O 1
ATOM 618 N N . ALA A 1 84 ? -3.460 -3.362 7.271 1.00 72.19 84 ALA A N 1
ATOM 619 C CA . ALA A 1 84 ? -3.854 -2.523 6.143 1.00 72.19 84 ALA A CA 1
ATOM 620 C C . ALA A 1 84 ? -4.783 -3.271 5.168 1.00 72.19 84 ALA A C 1
ATOM 622 O O . ALA A 1 84 ? -4.590 -4.454 4.883 1.00 72.19 84 ALA A O 1
ATOM 623 N N . ALA A 1 85 ? -5.773 -2.579 4.600 1.00 73.94 85 ALA A N 1
ATOM 624 C CA . ALA A 1 85 ? -6.618 -3.151 3.558 1.00 73.94 85 ALA A CA 1
ATOM 625 C C . ALA A 1 85 ? -6.823 -2.186 2.386 1.00 73.94 85 ALA A C 1
ATOM 627 O O . ALA A 1 85 ? -6.913 -0.981 2.580 1.00 73.94 85 ALA A O 1
ATOM 628 N N . PHE A 1 86 ? -6.910 -2.722 1.172 1.00 76.94 86 PHE A N 1
ATOM 629 C CA . PHE A 1 86 ? -6.947 -1.988 -0.088 1.00 76.94 86 PHE A CA 1
ATOM 630 C C . PHE A 1 86 ? -8.087 -2.523 -0.958 1.00 76.94 86 PHE A C 1
ATOM 632 O O . PHE A 1 86 ? -8.186 -3.731 -1.162 1.00 76.94 86 PHE A O 1
ATOM 639 N N . TYR A 1 87 ? -8.939 -1.636 -1.483 1.00 70.00 87 TYR A N 1
ATOM 640 C CA . TYR A 1 87 ? -10.139 -2.012 -2.243 1.00 70.00 87 TYR A CA 1
ATOM 641 C C . TYR A 1 87 ? -10.207 -1.264 -3.571 1.00 70.00 87 TYR A C 1
ATOM 643 O O . TYR A 1 87 ? -10.221 -0.034 -3.583 1.00 70.00 87 TYR A O 1
ATOM 651 N N . GLY A 1 88 ? -10.274 -1.991 -4.688 1.00 72.00 88 GLY A N 1
ATOM 652 C CA . GLY A 1 88 ? -10.485 -1.398 -6.012 1.00 72.00 88 GLY A CA 1
ATOM 653 C C . GLY A 1 88 ? -9.366 -0.461 -6.485 1.00 72.00 88 GLY A C 1
ATOM 654 O O . GLY A 1 88 ? -9.592 0.367 -7.371 1.00 72.00 88 GLY A O 1
ATOM 655 N N . CYS A 1 89 ? -8.176 -0.523 -5.878 1.00 76.75 89 CYS A N 1
ATOM 656 C CA . CYS A 1 89 ? -7.042 0.319 -6.252 1.00 76.75 89 CYS A CA 1
ATOM 657 C C . CYS A 1 89 ? -6.168 -0.359 -7.310 1.00 76.75 89 CYS A C 1
ATOM 659 O O . CYS A 1 89 ? -6.105 -1.585 -7.399 1.00 76.75 89 CYS A O 1
ATOM 661 N N . GLY A 1 90 ? -5.467 0.442 -8.109 1.00 82.38 90 GLY A N 1
ATOM 662 C CA . GLY A 1 90 ? -4.517 -0.066 -9.088 1.00 82.38 90 GLY A CA 1
ATOM 663 C C . GLY A 1 90 ? -3.086 0.373 -8.789 1.00 82.38 90 GLY A C 1
ATOM 664 O O . GLY A 1 90 ? -2.864 1.575 -8.731 1.00 82.38 90 GLY A O 1
ATOM 665 N N . SER A 1 91 ? -2.132 -0.550 -8.671 1.00 83.19 91 SER A N 1
ATOM 666 C CA . SER A 1 91 ? -0.695 -0.270 -8.525 1.00 83.19 91 SER A CA 1
ATOM 667 C C . SER A 1 91 ? 0.045 -0.579 -9.828 1.00 83.19 91 SER A C 1
ATOM 669 O O . SER A 1 91 ? -0.064 -1.689 -10.348 1.00 83.19 91 SER A O 1
ATOM 671 N N . TYR A 1 92 ? 0.785 0.391 -10.369 1.00 82.94 92 TYR A N 1
ATOM 672 C CA . TYR A 1 92 ? 1.444 0.271 -11.676 1.00 82.94 92 TYR A CA 1
ATOM 673 C C . TYR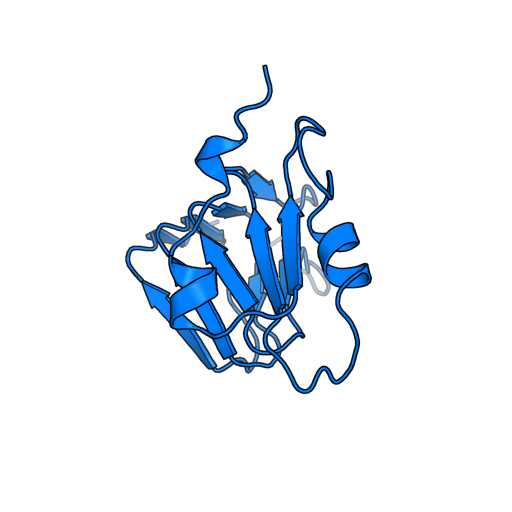 A 1 92 ? 2.902 0.724 -11.618 1.00 82.94 92 TYR A C 1
ATOM 675 O O . TYR A 1 92 ? 3.190 1.822 -11.140 1.00 82.94 92 TYR A O 1
ATOM 683 N N . GLY A 1 93 ? 3.798 -0.079 -12.181 1.00 75.31 93 GLY A N 1
ATOM 684 C CA . GLY A 1 93 ? 5.221 0.233 -12.286 1.00 75.31 93 GLY A CA 1
ATOM 685 C C . GLY A 1 93 ? 5.958 -0.759 -13.186 1.00 75.31 93 GLY A C 1
ATOM 686 O O . GLY A 1 93 ? 5.336 -1.418 -14.020 1.00 75.31 93 GLY A O 1
ATOM 687 N N . ALA A 1 94 ? 7.284 -0.812 -13.055 1.00 70.88 94 ALA A N 1
ATOM 688 C CA . ALA A 1 94 ? 8.152 -1.755 -13.764 1.00 70.88 94 ALA A CA 1
ATOM 689 C C . ALA A 1 94 ? 8.874 -2.657 -12.754 1.00 70.88 94 ALA A C 1
ATOM 691 O O . ALA A 1 94 ? 8.379 -3.747 -12.476 1.00 70.88 94 ALA A O 1
ATOM 692 N N . GLN A 1 95 ? 9.966 -2.186 -12.148 1.00 68.50 95 GLN A N 1
ATOM 693 C CA . GLN A 1 95 ? 10.646 -2.887 -11.060 1.00 68.50 95 GLN A CA 1
ATOM 694 C C . GLN A 1 95 ? 10.175 -2.376 -9.691 1.00 68.50 95 GLN A C 1
ATOM 696 O O . GLN A 1 95 ? 9.926 -1.177 -9.545 1.00 68.50 95 GLN A O 1
ATOM 701 N N . ASP A 1 96 ? 10.030 -3.276 -8.712 1.00 70.31 96 ASP A N 1
ATOM 702 C CA . ASP A 1 96 ? 9.758 -2.937 -7.307 1.00 70.31 96 ASP A CA 1
ATOM 703 C C . ASP A 1 96 ? 8.479 -2.106 -7.103 1.00 70.31 96 ASP A C 1
ATOM 705 O O . ASP A 1 96 ? 8.443 -1.169 -6.321 1.00 70.31 96 ASP A O 1
ATOM 709 N N . THR A 1 97 ? 7.396 -2.424 -7.817 1.00 77.56 97 THR A N 1
ATOM 710 C CA . THR A 1 97 ? 6.178 -1.587 -7.863 1.00 77.56 97 THR A CA 1
ATOM 711 C C . THR A 1 97 ? 5.427 -1.512 -6.525 1.00 77.56 97 THR A C 1
ATOM 713 O O . THR A 1 97 ? 5.061 -0.419 -6.087 1.00 77.56 97 THR A O 1
ATOM 716 N N . LEU A 1 98 ? 5.175 -2.650 -5.881 1.00 85.50 98 LEU A N 1
ATOM 717 C CA . LEU A 1 98 ? 4.466 -2.764 -4.608 1.00 85.50 98 LEU A CA 1
ATOM 718 C C . LEU A 1 98 ? 5.387 -3.406 -3.568 1.00 85.50 98 LEU A C 1
ATOM 720 O O . LEU A 1 98 ? 5.607 -4.614 -3.595 1.00 85.50 98 LEU A O 1
ATOM 724 N N . ASN A 1 99 ? 5.889 -2.591 -2.643 1.00 87.12 99 ASN A N 1
ATOM 725 C CA . ASN A 1 99 ? 6.634 -3.047 -1.476 1.00 87.12 99 ASN A CA 1
ATOM 726 C C . ASN A 1 99 ? 5.658 -3.398 -0.339 1.00 87.12 99 ASN A C 1
ATOM 728 O O . ASN A 1 99 ? 5.273 -2.551 0.471 1.00 87.12 99 ASN A O 1
ATOM 732 N N . ASP A 1 100 ? 5.246 -4.656 -0.320 1.00 86.81 100 ASP A N 1
ATOM 733 C CA . ASP A 1 100 ? 4.419 -5.321 0.679 1.00 86.81 100 ASP A CA 1
ATOM 734 C C . ASP A 1 100 ? 5.277 -5.768 1.888 1.00 86.81 100 ASP A C 1
ATOM 736 O O . ASP A 1 100 ? 5.473 -6.955 2.158 1.00 86.81 100 ASP A O 1
ATOM 740 N N . ASP A 1 101 ? 5.876 -4.788 2.573 1.00 83.25 101 ASP A N 1
ATOM 741 C CA . ASP A 1 101 ? 7.068 -4.947 3.419 1.00 83.25 101 ASP A CA 1
ATOM 742 C C . ASP A 1 101 ? 6.841 -5.831 4.656 1.00 83.25 101 ASP A C 1
ATOM 744 O O . ASP A 1 101 ? 7.473 -6.875 4.814 1.00 83.25 101 ASP A O 1
ATOM 748 N N . LYS A 1 102 ? 5.936 -5.435 5.558 1.00 79.12 102 LYS A N 1
ATOM 749 C CA . LYS A 1 102 ? 5.686 -6.144 6.823 1.00 79.12 102 LYS A CA 1
ATOM 750 C C . LYS A 1 102 ? 4.286 -5.844 7.339 1.00 79.12 102 LYS A C 1
ATOM 752 O O . LYS A 1 102 ? 3.847 -4.707 7.272 1.00 79.12 102 LYS A O 1
ATOM 757 N N . GLY A 1 103 ? 3.644 -6.850 7.934 1.00 78.75 103 GLY A N 1
ATOM 758 C CA . GLY A 1 103 ? 2.310 -6.732 8.529 1.00 78.75 103 GLY A CA 1
ATOM 759 C C . GLY A 1 103 ? 1.357 -7.789 7.986 1.00 78.75 103 GLY A C 1
ATOM 760 O O . GLY A 1 103 ? 1.787 -8.762 7.368 1.00 78.75 103 GLY A O 1
ATOM 761 N N . ARG A 1 104 ? 0.065 -7.630 8.256 1.00 79.88 104 ARG A N 1
ATOM 762 C CA . ARG A 1 104 ? -1.037 -8.391 7.663 1.00 79.88 104 ARG A CA 1
ATOM 763 C C . ARG A 1 104 ? -1.803 -7.467 6.740 1.00 79.88 104 ARG A C 1
ATOM 765 O O . ARG A 1 104 ? -2.407 -6.519 7.236 1.00 79.88 104 ARG A O 1
ATOM 772 N N . HIS A 1 105 ? -1.808 -7.732 5.440 1.00 83.69 105 HIS A N 1
ATOM 773 C CA . HIS A 1 105 ? -2.491 -6.858 4.489 1.00 83.69 105 HIS A CA 1
ATOM 774 C C . HIS A 1 105 ? -3.570 -7.601 3.706 1.00 83.69 105 HIS A C 1
ATOM 776 O O . HIS A 1 105 ? -3.499 -8.811 3.489 1.00 83.69 105 HIS A O 1
ATOM 782 N N . TYR A 1 106 ? -4.599 -6.879 3.283 1.00 80.62 106 TYR A N 1
ATOM 783 C CA . TYR A 1 106 ? -5.686 -7.444 2.495 1.00 80.62 106 TYR A CA 1
ATOM 784 C C . TYR A 1 106 ? -5.981 -6.583 1.273 1.00 80.62 106 TYR A C 1
ATOM 786 O O . TYR A 1 106 ? -6.291 -5.406 1.397 1.00 80.62 106 TYR A O 1
ATOM 794 N N . PHE A 1 107 ? -5.916 -7.169 0.085 1.00 86.50 107 PHE A N 1
ATOM 795 C CA . PHE A 1 107 ? -6.223 -6.507 -1.178 1.00 86.50 107 PHE A CA 1
ATOM 796 C C . PHE A 1 107 ? -7.462 -7.160 -1.780 1.00 86.50 107 PHE A C 1
ATOM 798 O O . PHE A 1 107 ? -7.481 -8.380 -1.934 1.00 86.50 107 PHE A O 1
ATOM 805 N N . LYS A 1 108 ? -8.476 -6.370 -2.144 1.00 81.06 108 LYS A N 1
ATOM 806 C CA . LYS A 1 108 ? -9.691 -6.859 -2.801 1.00 81.06 108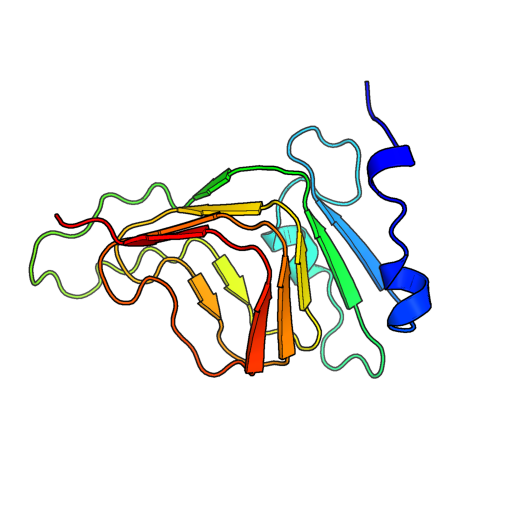 LYS A CA 1
ATOM 807 C C . LYS A 1 108 ? -10.011 -6.079 -4.070 1.00 81.06 108 LYS A C 1
ATOM 809 O O . LYS A 1 108 ? -10.064 -4.851 -4.036 1.00 81.06 108 LYS A O 1
ATOM 814 N N . GLU A 1 109 ? -10.282 -6.785 -5.170 1.00 83.81 109 GLU A N 1
ATOM 815 C CA . GLU A 1 109 ? -10.638 -6.176 -6.469 1.00 83.81 109 GLU A CA 1
ATOM 816 C C . GLU A 1 109 ? -9.567 -5.192 -6.989 1.00 83.81 109 GLU A C 1
ATOM 818 O O . GLU A 1 109 ? -9.860 -4.248 -7.722 1.00 83.81 109 GLU A O 1
ATOM 823 N N . CYS A 1 110 ? -8.304 -5.391 -6.600 1.00 86.31 110 CYS A N 1
ATOM 824 C CA . CYS A 1 110 ? -7.199 -4.517 -6.987 1.00 86.31 110 CYS A CA 1
ATOM 825 C C . CYS A 1 110 ? -6.554 -4.958 -8.307 1.00 86.31 110 CYS A C 1
ATOM 827 O O . CYS A 1 110 ? -6.557 -6.137 -8.663 1.00 86.31 110 CYS A O 1
ATOM 829 N N . PHE A 1 111 ? -5.945 -4.011 -9.019 1.00 88.81 111 PHE A N 1
ATOM 830 C CA . PHE A 1 111 ? -5.134 -4.285 -10.207 1.00 88.81 111 PHE A CA 1
ATOM 831 C C . PHE A 1 111 ? -3.661 -4.020 -9.904 1.00 88.81 111 PHE A C 1
ATOM 833 O O . PHE A 1 111 ? -3.320 -2.936 -9.451 1.00 88.81 111 PHE A O 1
ATOM 840 N N . ILE A 1 112 ? -2.768 -4.972 -10.151 1.00 90.31 112 ILE A N 1
ATOM 841 C CA . ILE A 1 112 ? -1.336 -4.789 -9.887 1.00 90.31 112 ILE A CA 1
ATOM 842 C C . ILE A 1 112 ? -0.556 -5.158 -11.142 1.00 90.31 112 ILE A C 1
ATOM 844 O O . ILE A 1 112 ? -0.736 -6.252 -11.672 1.00 90.31 112 ILE A O 1
ATOM 848 N N . GLN A 1 113 ? 0.294 -4.252 -11.626 1.00 89.75 113 GLN A N 1
ATOM 849 C CA . GLN A 1 113 ? 1.086 -4.455 -12.837 1.00 89.75 113 GLN A CA 1
ATOM 850 C C . GLN A 1 113 ? 2.542 -4.033 -12.663 1.00 89.75 113 GLN A C 1
ATOM 852 O O . GLN A 1 113 ? 2.810 -2.906 -12.245 1.00 89.75 113 GLN A O 1
ATOM 857 N N . GLY A 1 114 ? 3.452 -4.898 -13.111 1.00 85.81 114 GLY A N 1
ATOM 858 C CA . GLY A 1 114 ? 4.870 -4.591 -13.288 1.00 85.81 114 GLY A CA 1
ATOM 859 C C . GLY A 1 114 ? 5.636 -5.700 -14.007 1.00 85.81 114 GLY A C 1
ATOM 860 O O . GLY A 1 114 ? 5.028 -6.646 -14.511 1.00 85.81 114 GLY A O 1
ATOM 861 N N . SER A 1 115 ? 6.957 -5.547 -14.115 1.00 83.25 115 SER A N 1
ATOM 862 C CA . SER A 1 115 ? 7.843 -6.461 -14.846 1.00 83.25 115 SER A CA 1
ATOM 863 C C . SER A 1 115 ? 8.660 -7.358 -13.915 1.00 83.25 115 SER A C 1
ATOM 865 O O . SER A 1 115 ? 8.487 -8.572 -13.948 1.00 83.25 115 SER A O 1
ATOM 867 N N . ILE A 1 116 ? 9.513 -6.777 -13.066 1.00 79.94 116 ILE A N 1
ATOM 868 C CA . ILE A 1 116 ? 10.489 -7.488 -12.221 1.00 79.94 116 ILE A CA 1
ATOM 869 C C . ILE A 1 116 ? 10.178 -7.192 -10.756 1.00 79.94 116 ILE A C 1
ATOM 871 O O . ILE A 1 116 ? 10.008 -6.028 -10.404 1.00 79.94 116 ILE A O 1
ATOM 875 N N . ASP A 1 117 ? 10.072 -8.224 -9.914 1.00 80.88 117 ASP A N 1
ATOM 876 C CA . ASP A 1 117 ? 9.855 -8.105 -8.459 1.00 80.88 117 ASP A CA 1
ATOM 877 C C . ASP A 1 117 ? 8.786 -7.066 -8.074 1.00 80.88 117 ASP A C 1
ATOM 879 O O . ASP A 1 117 ? 8.867 -6.339 -7.090 1.00 80.88 117 ASP A O 1
ATOM 883 N N . PHE A 1 118 ? 7.743 -6.959 -8.900 1.00 82.62 118 PHE A N 1
ATOM 884 C CA . PHE A 1 118 ? 6.801 -5.847 -8.823 1.00 82.62 118 PHE A CA 1
ATOM 885 C C . PHE A 1 118 ? 5.811 -5.970 -7.655 1.00 82.62 118 PHE A C 1
ATOM 887 O O . PHE A 1 118 ? 5.077 -5.026 -7.375 1.00 82.62 118 PHE A O 1
ATOM 894 N N . ILE A 1 119 ? 5.809 -7.109 -6.965 1.00 88.50 119 ILE A N 1
ATOM 895 C CA . ILE A 1 119 ? 5.230 -7.298 -5.635 1.00 88.50 119 ILE A CA 1
ATOM 896 C C . ILE A 1 119 ? 6.308 -7.988 -4.800 1.00 88.50 119 ILE A C 1
ATOM 898 O O . ILE A 1 119 ? 6.695 -9.110 -5.124 1.00 88.50 119 ILE A O 1
ATOM 902 N N . PHE A 1 120 ? 6.801 -7.331 -3.754 1.00 88.00 120 PHE A N 1
ATOM 903 C CA . PHE A 1 120 ? 7.921 -7.824 -2.949 1.00 88.00 120 PHE A CA 1
ATOM 904 C C . PHE A 1 120 ? 7.790 -7.397 -1.486 1.00 88.00 120 PHE A C 1
ATOM 906 O O . PHE A 1 120 ? 7.097 -6.431 -1.194 1.00 88.00 120 PHE A O 1
ATOM 913 N N . GLY A 1 121 ? 8.457 -8.105 -0.572 1.00 87.31 121 GLY A N 1
ATOM 914 C CA . GLY A 1 121 ? 8.415 -7.840 0.870 1.00 87.31 121 GLY A CA 1
ATOM 915 C C . GLY A 1 121 ? 8.130 -9.096 1.700 1.00 87.31 121 GLY A C 1
ATOM 916 O O . GLY A 1 121 ? 8.192 -10.214 1.191 1.00 87.31 121 GLY A O 1
ATOM 917 N N . ASN A 1 122 ? 7.862 -8.917 2.995 1.00 88.25 122 ASN A N 1
ATOM 918 C CA . ASN A 1 122 ? 7.694 -9.981 3.996 1.00 88.25 122 ASN A CA 1
ATOM 919 C C . ASN A 1 122 ? 6.323 -9.944 4.705 1.00 88.25 122 ASN A C 1
ATOM 921 O O . ASN A 1 122 ? 6.150 -10.575 5.756 1.00 88.25 122 ASN A O 1
ATOM 925 N N . ALA A 1 123 ? 5.347 -9.193 4.190 1.00 86.31 123 ALA A N 1
ATOM 926 C CA . ALA A 1 123 ? 4.010 -9.152 4.770 1.00 86.31 123 ALA A CA 1
ATOM 927 C C . ALA A 1 123 ? 3.241 -10.476 4.591 1.00 86.31 123 ALA A C 1
ATOM 929 O O . ALA A 1 123 ? 3.456 -11.256 3.664 1.00 86.31 123 ALA A O 1
ATOM 930 N N . ARG A 1 124 ? 2.296 -10.729 5.501 1.00 88.25 124 ARG A N 1
ATOM 931 C CA . ARG A 1 124 ? 1.303 -11.804 5.400 1.00 88.25 124 ARG A CA 1
ATOM 932 C C . ARG A 1 124 ? 0.057 -11.257 4.723 1.00 88.25 124 ARG A C 1
ATOM 934 O O . ARG A 1 124 ? -0.866 -10.798 5.398 1.00 88.25 124 ARG A O 1
ATOM 941 N N . SER A 1 125 ? 0.042 -11.319 3.402 1.00 89.56 125 SER A N 1
ATOM 942 C CA . SER A 1 125 ? -0.984 -10.646 2.611 1.00 89.56 125 SER A CA 1
ATOM 943 C C . SER A 1 125 ? -1.947 -11.611 1.931 1.00 89.56 125 SER A C 1
ATOM 945 O O . SER A 1 125 ? -1.556 -12.679 1.463 1.00 89.56 125 SER A O 1
ATOM 947 N N . LEU A 1 126 ? -3.220 -11.219 1.854 1.00 89.75 126 LEU A N 1
ATOM 948 C CA . LEU A 1 126 ? -4.247 -11.907 1.076 1.00 89.75 126 LEU A CA 1
ATOM 949 C C . LEU A 1 126 ? -4.704 -11.009 -0.077 1.00 89.75 126 LEU A C 1
ATOM 951 O O . LEU A 1 126 ? -5.182 -9.900 0.146 1.00 89.75 126 LEU A O 1
ATOM 955 N N . TYR A 1 127 ? -4.593 -11.523 -1.301 1.00 93.06 127 TYR A N 1
ATOM 956 C CA . TYR A 1 127 ? -5.056 -10.875 -2.526 1.00 93.06 127 TYR A CA 1
ATOM 957 C C . TYR A 1 127 ? -6.299 -11.610 -3.034 1.00 93.06 127 TYR A C 1
ATOM 959 O O . TYR A 1 127 ? -6.199 -12.719 -3.555 1.00 93.06 127 TYR A O 1
ATOM 967 N N . GLN A 1 128 ? -7.473 -11.013 -2.860 1.00 89.94 128 GLN A N 1
ATOM 968 C CA . GLN A 1 128 ? -8.758 -11.605 -3.213 1.00 89.94 128 GLN A CA 1
ATOM 969 C C . GLN A 1 128 ? -9.385 -10.876 -4.404 1.00 89.94 128 GLN A C 1
ATOM 971 O O . GLN A 1 128 ? -9.499 -9.656 -4.403 1.00 89.94 128 GLN A O 1
ATOM 976 N N . ASP A 1 129 ? -9.824 -11.612 -5.424 1.00 92.56 129 ASP A N 1
ATOM 977 C CA . ASP A 1 129 ? -10.460 -11.033 -6.621 1.00 92.56 129 ASP A CA 1
ATOM 978 C C . ASP A 1 129 ? -9.588 -9.966 -7.325 1.00 92.56 129 ASP A C 1
ATOM 980 O O . ASP A 1 129 ? -10.081 -9.105 -8.051 1.00 92.56 129 ASP A O 1
ATOM 984 N N . CYS A 1 130 ? -8.271 -10.005 -7.104 1.00 92.38 130 CYS A N 1
ATOM 985 C CA . CYS A 1 130 ? -7.310 -9.084 -7.700 1.00 92.38 130 CYS A CA 1
ATOM 986 C C . CYS A 1 130 ? -6.850 -9.580 -9.075 1.00 92.38 130 CYS A C 1
ATOM 988 O O . CYS A 1 130 ? -6.710 -10.781 -9.309 1.00 92.38 130 CYS A O 1
ATOM 990 N N . LYS A 1 131 ? -6.517 -8.646 -9.969 1.00 94.81 131 LYS A N 1
ATOM 991 C CA . LYS A 1 131 ? -5.858 -8.939 -11.245 1.00 94.81 131 LYS A CA 1
ATOM 992 C C . LYS A 1 131 ? -4.385 -8.554 -11.172 1.00 94.81 131 LYS A C 1
ATOM 994 O O . LYS A 1 131 ? -4.051 -7.375 -11.083 1.00 94.81 131 LYS A O 1
ATOM 999 N N . ILE A 1 132 ? -3.517 -9.557 -11.256 1.00 93.25 132 ILE A N 1
ATOM 1000 C CA . ILE A 1 132 ? -2.061 -9.396 -11.298 1.00 93.25 132 ILE A CA 1
ATOM 1001 C C . ILE A 1 132 ? -1.611 -9.546 -12.756 1.00 93.25 132 ILE A C 1
ATOM 1003 O O . ILE A 1 132 ? -1.866 -10.575 -13.378 1.00 93.25 132 ILE A O 1
ATOM 1007 N N . ASN A 1 133 ? -0.992 -8.507 -13.317 1.00 92.81 133 ASN A N 1
ATOM 1008 C CA . ASN A 1 133 ? -0.588 -8.436 -14.718 1.00 92.81 133 ASN A CA 1
ATOM 1009 C C . ASN A 1 133 ? 0.930 -8.252 -14.833 1.00 92.81 133 ASN A C 1
ATOM 1011 O O . ASN A 1 133 ? 1.435 -7.142 -14.676 1.00 92.81 133 ASN A O 1
ATOM 1015 N N . SER A 1 134 ? 1.653 -9.333 -15.119 1.00 90.38 134 SER A N 1
ATOM 1016 C CA . SER A 1 134 ? 3.080 -9.249 -15.436 1.00 90.38 134 SER A CA 1
ATOM 1017 C C . SER A 1 134 ? 3.262 -8.774 -16.877 1.00 90.38 134 SER A C 1
ATOM 1019 O O . SER A 1 134 ? 2.626 -9.300 -17.792 1.00 90.38 134 SER A O 1
ATOM 1021 N N . ILE A 1 135 ? 4.107 -7.766 -17.077 1.00 84.56 135 ILE A N 1
ATOM 1022 C CA . ILE A 1 135 ? 4.473 -7.269 -18.405 1.00 84.56 135 ILE A CA 1
ATOM 1023 C C . ILE A 1 135 ? 5.917 -7.650 -18.718 1.00 84.56 135 ILE A C 1
ATOM 1025 O O . ILE A 1 135 ? 6.819 -7.417 -17.917 1.00 84.56 135 ILE A O 1
ATOM 1029 N N . ALA A 1 136 ? 6.134 -8.220 -19.901 1.00 71.62 136 ALA A N 1
ATOM 1030 C CA . ALA A 1 136 ? 7.472 -8.402 -20.441 1.00 71.62 136 ALA A CA 1
ATOM 1031 C C . ALA A 1 136 ? 7.925 -7.085 -21.078 1.00 71.62 136 ALA A C 1
ATOM 1033 O O . ALA A 1 136 ? 7.185 -6.485 -21.865 1.00 71.62 136 ALA A O 1
ATOM 1034 N N . LYS A 1 137 ? 9.124 -6.645 -20.716 1.00 57.72 137 LYS A N 1
ATOM 1035 C CA . LYS A 1 137 ? 9.874 -5.628 -21.443 1.00 57.72 137 LYS A CA 1
ATOM 1036 C C . LYS A 1 137 ? 11.127 -6.274 -22.000 1.00 57.72 137 LYS A C 1
ATOM 1038 O O . LYS A 1 137 ? 11.729 -7.069 -21.246 1.00 57.72 137 LYS A O 1
#

Radius of gyration: 15.24 Å; chains: 1; bounding box: 44×28×41 Å

Sequence (137 aa):
MCDDTKWKSRLMSVYDVSLVLTVDLKGCVNFTSVQKALDATPDFSLTSTLIIISSGRIQNTAPSPDPGEVGGQAVALRIVGDQAAFYGCGSYGAQDTLNDDKGRHYFKECFIQGSIDFIFGNARSLYQDCKINSIAK

Organism: NCBI:txid561372

pLDDT: mean 76.48, std 8.99, range [57.44, 94.81]

InterPro domains:
  IPR000070 Pectinesterase, catalytic [PF01095] (68-134)
  IPR011050 Pectin lyase fold/virulence factor [SSF51126] (17-136)
  IPR012334 Pectin lyase fold [G3DSA:2.160.20.10] (57-137)
  IPR033131 Pectinesterase, Asp active site [PS00503] (112-121)